Protein AF-A0A6P6TWQ5-F1 (afdb_monomer)

Secondary structure (DSSP, 8-state):
-PPP---HHHHHTTT-EEEEEE-SSSPEEEEEEETTS-TT--SEEEEE-TT-EEEEEGGGG--SSS--GGGEEEEEEETTEEEEEEE-HHHHTTEEEEEEEE-TTS-EEEEEEE-GGGTHHHHHHHS--EEEE-TTS-EEE--TTSTTPEEPSS-HHHHTT-

Organism: Coffea arabica (NCBI:txid13443)

Radius of gyration: 22.07 Å; Cα contacts (8 Å, |Δi|>4): 292; chains: 1; bounding box: 60×44×44 Å

Sequence (162 aa):
MGTPGTSPLCRKMGNKLTILENRTWFNIEIKMWVDVSRPDR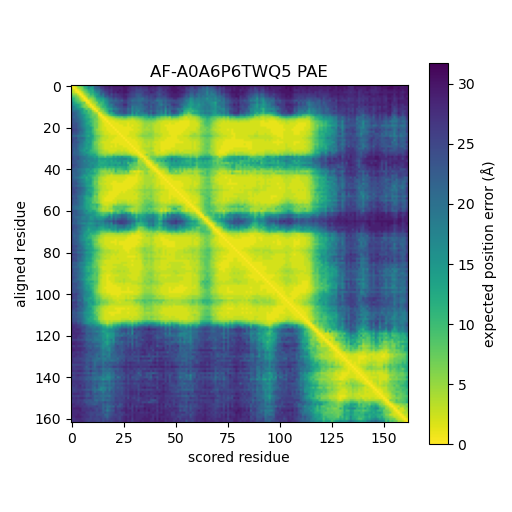FKKIVRIEPGRSIRVKASTFNSDDQGSVEHALLLVCANGSWTGKYILPQDLFAWAAVFCDSNRHGQVILQTQVKDVLFEPVRKTQDAMFFINTPNGMWMPCGPKQSGAVQITMPVKDLLLR

Nearest PDB structures (foldseek):
  7p22-assembly2_B  TM=5.123E-01  e=2.527E-01  Amycolatopsis rifamycinica
  5fid-assembly1_B  TM=3.126E-01  e=4.766E-02  Pyricularia oryzae
  2ahn-assembly1_A  TM=2.516E-01  e=6.557E-01  Prunus avium
  3zs3-assembly1_A  TM=3.167E-01  e=1.510E+00  Malus domestica
  3is0-assembly1_X  TM=3.813E-01  e=9.021E+00  Staphylococcus saprophyticus subsp. saprophyticus ATCC 15305 = NCTC 7292

Structure (mmCIF, N/CA/C/O backbone):
data_AF-A0A6P6TWQ5-F1
#
_entry.id   AF-A0A6P6TWQ5-F1
#
loop_
_atom_site.group_PDB
_atom_site.id
_atom_site.type_symbol
_atom_site.label_atom_id
_atom_site.label_alt_id
_atom_site.label_comp_id
_atom_site.label_asym_id
_atom_site.label_entity_id
_atom_site.label_seq_id
_atom_site.pdbx_PDB_ins_code
_atom_site.Cartn_x
_atom_site.Cartn_y
_atom_site.Cartn_z
_atom_site.occupancy
_atom_site.B_iso_or_equiv
_atom_site.auth_seq_id
_atom_site.auth_comp_id
_atom_site.auth_asym_id
_atom_site.auth_atom_id
_atom_site.pdbx_PDB_model_num
ATOM 1 N N . MET A 1 1 ? 10.499 24.079 -32.130 1.00 33.09 1 MET A N 1
ATOM 2 C CA . MET A 1 1 ? 11.116 23.538 -30.901 1.00 33.09 1 MET A CA 1
ATOM 3 C C . MET A 1 1 ? 10.001 23.047 -29.992 1.00 33.09 1 MET A C 1
ATOM 5 O O . MET A 1 1 ? 9.335 23.861 -29.369 1.00 33.09 1 MET A O 1
ATOM 9 N N . GLY A 1 2 ? 9.705 21.746 -30.031 1.00 31.44 2 GLY A N 1
ATOM 10 C CA . GLY A 1 2 ? 8.677 21.129 -29.191 1.00 31.44 2 GLY A CA 1
ATOM 11 C C . GLY A 1 2 ? 9.250 20.799 -27.817 1.00 31.44 2 GLY A C 1
ATOM 12 O O . GLY A 1 2 ? 10.328 20.219 -27.723 1.00 31.44 2 GLY A O 1
ATOM 13 N N . THR A 1 3 ? 8.551 21.199 -26.761 1.00 36.75 3 THR A N 1
ATOM 14 C CA . THR A 1 3 ? 8.849 20.811 -25.376 1.00 36.75 3 THR A CA 1
ATOM 15 C C . THR A 1 3 ? 8.881 19.282 -25.237 1.00 36.75 3 THR A C 1
ATOM 17 O O . THR A 1 3 ? 8.026 18.632 -25.845 1.00 36.75 3 THR A O 1
ATOM 20 N N . PRO A 1 4 ? 9.791 18.693 -24.435 1.00 40.22 4 PRO A N 1
ATOM 21 C CA . PRO A 1 4 ? 9.869 17.244 -24.267 1.00 40.22 4 PRO A CA 1
ATOM 22 C C . PRO A 1 4 ? 8.543 16.701 -23.732 1.00 40.22 4 PRO A C 1
ATOM 24 O O . PRO A 1 4 ? 8.028 17.169 -22.713 1.00 40.22 4 PRO A O 1
ATOM 27 N N . GLY A 1 5 ? 7.972 15.746 -24.464 1.00 38.28 5 GLY A N 1
ATOM 28 C CA . GLY A 1 5 ? 6.679 15.145 -24.172 1.00 38.28 5 GLY A CA 1
ATOM 29 C C . GLY A 1 5 ? 6.690 14.441 -22.822 1.00 38.28 5 GLY A C 1
ATOM 30 O O . GLY A 1 5 ? 7.271 13.374 -22.664 1.00 38.28 5 GLY A O 1
ATOM 31 N N . THR A 1 6 ? 6.001 15.028 -21.851 1.00 40.84 6 THR A N 1
ATOM 32 C CA . THR A 1 6 ? 5.515 14.293 -20.686 1.00 40.84 6 THR A CA 1
ATOM 33 C C . TH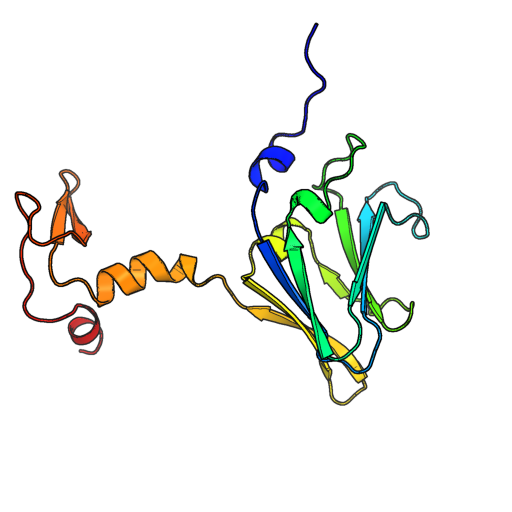R A 1 6 ? 4.388 13.381 -21.163 1.00 40.84 6 THR A C 1
ATOM 35 O O . THR A 1 6 ? 3.391 13.865 -21.702 1.00 40.84 6 THR A O 1
ATOM 38 N N . SER A 1 7 ? 4.548 12.063 -21.004 1.00 40.25 7 SER A N 1
ATOM 39 C CA . SER A 1 7 ? 3.551 11.079 -21.439 1.00 40.25 7 SER A CA 1
ATOM 40 C C . SER A 1 7 ? 2.141 11.441 -20.934 1.00 40.25 7 SER A C 1
ATOM 42 O O . SER A 1 7 ? 1.991 11.809 -19.761 1.00 40.25 7 SER A O 1
ATOM 44 N N . PRO A 1 8 ? 1.081 11.302 -21.759 1.00 38.97 8 PRO A N 1
ATOM 45 C CA . PRO A 1 8 ? -0.293 11.704 -21.423 1.00 38.97 8 PRO A CA 1
ATOM 46 C C . PRO A 1 8 ? -0.839 11.105 -20.115 1.00 38.97 8 PRO A C 1
ATOM 48 O O . PRO A 1 8 ? -1.709 11.694 -19.470 1.00 38.97 8 PRO A O 1
ATOM 51 N N . LEU A 1 9 ? -0.318 9.950 -19.692 1.00 41.47 9 LEU A N 1
ATOM 52 C CA . LEU A 1 9 ? -0.707 9.272 -18.452 1.00 41.47 9 LEU A CA 1
ATOM 53 C C . LEU A 1 9 ? -0.080 9.883 -17.196 1.00 41.47 9 LEU A C 1
ATOM 55 O O . LEU A 1 9 ? -0.727 9.899 -16.150 1.00 41.47 9 LEU A O 1
ATOM 59 N N . CYS A 1 10 ? 1.110 10.479 -17.310 1.00 39.38 10 CYS A N 1
ATOM 60 C CA . CYS A 1 10 ? 1.748 11.215 -16.217 1.00 39.38 10 CYS A CA 1
ATOM 61 C C . CYS A 1 10 ? 0.907 12.457 -15.838 1.00 39.38 10 CYS A C 1
ATOM 63 O O . CYS A 1 10 ? 0.787 12.809 -14.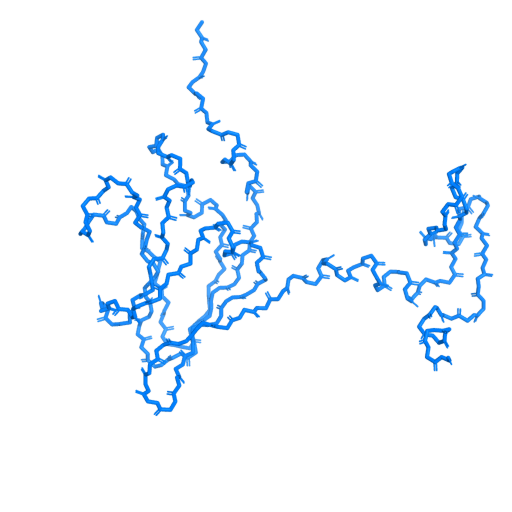664 1.00 39.38 10 CYS A O 1
ATOM 65 N N . ARG A 1 11 ? 0.190 13.046 -16.815 1.00 39.84 11 ARG A N 1
ATOM 66 C CA . ARG A 1 11 ? -0.836 14.084 -16.583 1.00 39.84 11 ARG A CA 1
ATOM 67 C C . ARG A 1 11 ? -2.113 13.562 -15.907 1.00 39.84 11 ARG A C 1
ATOM 69 O O . ARG A 1 11 ? -2.745 14.320 -15.179 1.00 39.84 11 ARG A O 1
ATOM 76 N N . LYS A 1 12 ? -2.509 12.297 -16.106 1.00 46.09 12 LYS A N 1
ATOM 77 C CA . LYS A 1 12 ? -3.791 11.749 -15.600 1.00 46.09 12 LYS A CA 1
ATOM 78 C C . LYS A 1 12 ? -3.793 11.359 -14.115 1.00 46.09 12 LYS A C 1
ATOM 80 O O . LYS A 1 12 ? -4.871 11.132 -13.562 1.00 46.09 12 LYS A O 1
ATOM 85 N N . MET A 1 13 ? -2.637 11.265 -13.452 1.00 52.66 13 MET A N 1
ATOM 86 C CA . MET A 1 13 ? -2.567 10.890 -12.026 1.00 52.66 13 MET A CA 1
ATOM 87 C C . MET A 1 13 ? -2.362 12.073 -11.067 1.00 52.66 13 MET A C 1
ATOM 89 O O . MET A 1 13 ? -2.431 11.882 -9.851 1.00 52.66 13 MET A O 1
ATOM 93 N N . GLY A 1 14 ? -2.138 13.287 -11.583 1.00 50.53 14 GLY A N 1
ATOM 94 C CA . GLY A 1 14 ? -1.830 14.472 -10.780 1.00 50.53 14 GLY A CA 1
ATOM 95 C C . GLY A 1 14 ? -2.887 14.724 -9.702 1.00 50.53 14 GLY A C 1
ATOM 96 O O . GLY A 1 14 ? -4.039 14.991 -10.017 1.00 50.53 14 GLY A O 1
ATOM 97 N N . ASN A 1 15 ? -2.481 14.630 -8.433 1.00 63.50 15 ASN A N 1
ATOM 98 C CA . ASN A 1 15 ? -3.273 14.808 -7.202 1.00 63.50 15 ASN A CA 1
ATOM 99 C C . ASN A 1 15 ? -4.022 13.585 -6.653 1.00 63.50 15 ASN A C 1
ATOM 101 O O . ASN A 1 15 ? -4.632 13.699 -5.588 1.00 63.50 15 ASN A O 1
ATOM 105 N N . LYS A 1 16 ? -3.945 12.399 -7.274 1.00 75.75 16 LYS A N 1
ATOM 106 C CA . LYS A 1 16 ? -4.492 11.195 -6.628 1.00 75.75 16 LYS A CA 1
ATOM 107 C C . LYS A 1 16 ? -3.662 10.845 -5.390 1.00 75.75 16 LYS A C 1
ATOM 109 O O . LYS A 1 16 ? -2.436 10.753 -5.452 1.00 75.75 16 LYS A O 1
ATOM 114 N N . LEU A 1 17 ? -4.357 10.659 -4.272 1.00 86.19 17 LEU A N 1
ATOM 115 C CA . LEU A 1 17 ? -3.799 10.244 -2.990 1.00 86.19 17 LEU A CA 1
ATOM 116 C C . LEU A 1 17 ? -4.279 8.829 -2.658 1.00 86.19 17 LEU A C 1
ATOM 118 O O . LEU A 1 17 ? -5.410 8.471 -3.003 1.00 86.19 17 LEU A O 1
ATOM 122 N N . THR A 1 18 ? -3.435 8.074 -1.969 1.00 90.94 18 THR A N 1
ATOM 123 C CA . THR A 1 18 ? -3.790 6.830 -1.285 1.00 90.94 18 THR A CA 1
ATOM 124 C C . THR A 1 18 ? -3.112 6.795 0.084 1.00 90.94 18 THR A C 1
ATOM 126 O O . THR A 1 18 ? -2.058 7.415 0.280 1.00 90.94 18 THR A O 1
ATOM 129 N N . ILE A 1 19 ? -3.710 6.101 1.043 1.00 94.62 19 ILE A N 1
ATOM 130 C CA . ILE A 1 19 ? -3.082 5.804 2.331 1.00 94.62 19 ILE A CA 1
ATOM 131 C C . ILE A 1 19 ? -2.388 4.451 2.212 1.00 94.62 19 ILE A C 1
ATOM 133 O O . ILE A 1 19 ? -2.991 3.477 1.779 1.00 94.62 19 ILE A O 1
ATOM 137 N N . LEU A 1 20 ? -1.126 4.379 2.611 1.00 96.50 20 LEU A N 1
ATOM 138 C CA . LEU A 1 20 ? -0.460 3.109 2.859 1.00 96.50 20 LEU A CA 1
ATOM 139 C C . LEU A 1 20 ? -0.303 2.943 4.359 1.00 96.50 20 LEU A C 1
ATOM 141 O O . LEU A 1 20 ? 0.265 3.814 5.015 1.00 96.50 20 LEU A O 1
ATOM 145 N N . GLU A 1 21 ? -0.780 1.837 4.901 1.00 97.88 21 GLU A N 1
ATOM 146 C CA . GLU A 1 21 ? -0.674 1.540 6.324 1.00 97.88 21 GLU A CA 1
ATOM 147 C C . GLU A 1 21 ? -0.018 0.181 6.517 1.00 97.88 21 GLU A C 1
ATOM 149 O O . GLU A 1 21 ? -0.371 -0.807 5.872 1.00 97.88 21 GLU A O 1
ATOM 154 N N . ASN A 1 22 ? 0.963 0.149 7.408 1.00 98.00 22 ASN A N 1
ATOM 155 C CA . ASN A 1 22 ? 1.643 -1.062 7.803 1.00 98.00 22 ASN A CA 1
ATOM 156 C C . ASN A 1 22 ? 1.044 -1.573 9.113 1.00 98.00 22 ASN A C 1
ATOM 158 O O . ASN A 1 22 ? 1.313 -1.032 10.182 1.00 98.00 22 ASN A O 1
ATOM 162 N N . ARG A 1 23 ? 0.250 -2.637 9.014 1.00 97.56 23 ARG A N 1
ATOM 163 C CA . ARG A 1 23 ? -0.326 -3.371 10.148 1.00 97.56 23 ARG A CA 1
ATOM 164 C C . ARG A 1 23 ? 0.502 -4.593 10.535 1.00 97.56 23 ARG A C 1
ATOM 166 O O . ARG A 1 23 ? 0.138 -5.319 11.452 1.00 97.56 23 ARG A O 1
ATOM 173 N N . THR A 1 24 ? 1.612 -4.825 9.840 1.00 96.62 24 THR A N 1
ATO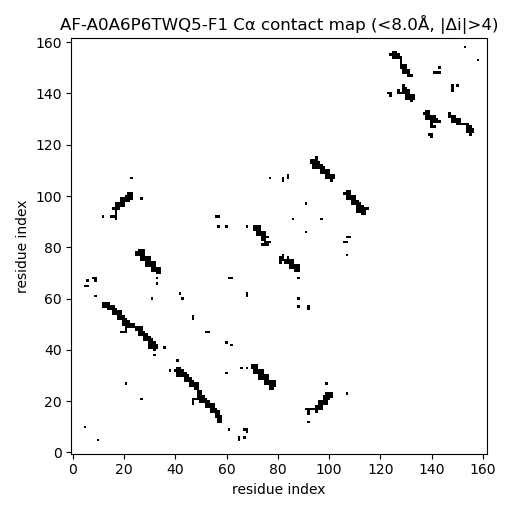M 174 C CA . THR A 1 24 ? 2.551 -5.895 10.169 1.00 96.62 24 THR A CA 1
ATOM 175 C C . THR A 1 24 ? 3.529 -5.454 11.255 1.00 96.62 24 THR A C 1
ATOM 177 O O . THR A 1 24 ? 3.713 -4.267 11.524 1.00 96.62 24 THR A O 1
ATOM 180 N N . TRP A 1 25 ? 4.231 -6.434 11.820 1.00 95.31 25 TRP A N 1
ATOM 181 C CA . TRP A 1 25 ? 5.374 -6.220 12.712 1.00 95.31 25 TRP A CA 1
ATOM 182 C C . TRP A 1 25 ? 6.699 -6.008 11.962 1.00 95.31 25 TRP A C 1
ATOM 184 O O . TRP A 1 25 ? 7.742 -5.820 12.584 1.00 95.31 25 TRP A O 1
ATOM 194 N N . PHE A 1 26 ? 6.685 -6.057 10.629 1.00 96.31 26 PHE A N 1
ATOM 195 C CA . PHE A 1 26 ? 7.870 -5.907 9.789 1.00 96.31 26 PHE A CA 1
ATOM 196 C C . PHE A 1 26 ? 8.031 -4.461 9.327 1.00 96.31 26 PHE A C 1
ATOM 198 O O . PHE A 1 26 ? 7.051 -3.744 9.147 1.00 96.31 26 PHE A O 1
ATOM 205 N N . ASN A 1 27 ? 9.260 -4.039 9.040 1.00 97.38 27 ASN A N 1
ATOM 206 C CA . ASN A 1 27 ? 9.471 -2.828 8.254 1.00 97.38 27 ASN A CA 1
ATOM 207 C C . ASN A 1 27 ? 9.046 -3.099 6.813 1.00 97.38 27 ASN A C 1
ATOM 209 O O . ASN A 1 27 ? 9.633 -3.959 6.152 1.00 97.38 27 ASN A O 1
ATOM 213 N N . ILE A 1 28 ? 8.044 -2.369 6.327 1.00 97.94 28 ILE A N 1
ATOM 214 C CA . ILE A 1 28 ? 7.571 -2.511 4.952 1.00 97.94 28 ILE A CA 1
ATOM 215 C C . ILE A 1 28 ? 8.270 -1.490 4.060 1.00 97.94 28 ILE A C 1
ATOM 217 O O . ILE A 1 28 ? 8.326 -0.297 4.365 1.00 97.94 28 ILE A O 1
ATOM 221 N N . GLU A 1 29 ? 8.781 -1.963 2.928 1.00 96.75 29 GLU A N 1
ATOM 222 C CA . GLU A 1 29 ? 9.345 -1.133 1.871 1.00 96.75 29 GLU A CA 1
ATOM 223 C C . GLU A 1 29 ? 8.569 -1.363 0.570 1.00 96.75 29 GLU A C 1
ATOM 225 O O . GLU A 1 29 ? 8.479 -2.487 0.080 1.00 96.75 29 GLU A O 1
ATOM 230 N N . ILE A 1 30 ? 8.046 -0.290 -0.016 1.00 94.69 30 ILE A N 1
ATOM 231 C CA . ILE A 1 30 ? 7.467 -0.286 -1.359 1.00 94.69 30 ILE A CA 1
ATOM 232 C C . ILE A 1 30 ? 8.537 0.224 -2.320 1.00 94.69 30 ILE A C 1
ATOM 234 O O . ILE A 1 30 ? 8.890 1.409 -2.299 1.00 94.69 30 ILE A O 1
ATOM 238 N N . LYS A 1 31 ? 9.089 -0.675 -3.134 1.00 91.81 31 LYS A N 1
ATOM 239 C CA . LYS A 1 31 ? 10.206 -0.399 -4.044 1.00 91.81 31 LYS A CA 1
ATOM 240 C C . LYS A 1 31 ? 9.703 -0.309 -5.475 1.00 91.81 31 LYS A C 1
ATOM 242 O O . LYS A 1 31 ? 9.158 -1.269 -6.007 1.00 91.81 31 LYS A O 1
ATOM 247 N N . MET A 1 32 ? 9.896 0.844 -6.103 1.00 89.00 32 MET A N 1
ATOM 248 C CA . MET A 1 32 ? 9.538 1.056 -7.499 1.00 89.00 32 MET A CA 1
ATOM 249 C C . MET A 1 32 ? 10.631 0.512 -8.411 1.00 89.00 32 MET A C 1
ATOM 251 O O . MET A 1 32 ? 11.744 1.049 -8.461 1.00 89.00 32 MET A O 1
ATOM 255 N N . TRP A 1 33 ? 10.280 -0.536 -9.140 1.00 84.31 33 TRP A N 1
ATOM 256 C CA . TRP A 1 33 ? 11.059 -1.117 -10.218 1.00 84.31 33 TRP A CA 1
ATOM 257 C C . TRP A 1 33 ? 10.421 -0.736 -11.557 1.00 84.31 33 TRP A C 1
ATOM 259 O O . TRP A 1 33 ? 9.200 -0.675 -11.656 1.00 84.31 33 TRP A O 1
ATOM 269 N N . VAL A 1 34 ? 11.228 -0.443 -12.573 1.00 79.75 34 VAL A N 1
ATOM 270 C CA . VAL A 1 34 ? 10.748 -0.102 -13.923 1.00 79.75 34 VAL A CA 1
ATOM 271 C C . VAL A 1 34 ? 11.324 -1.129 -14.888 1.00 79.75 34 VAL A C 1
ATOM 273 O O . VAL A 1 34 ? 12.524 -1.400 -14.818 1.00 79.75 34 VAL A O 1
ATOM 276 N N . ASP A 1 35 ? 10.498 -1.712 -15.753 1.00 62.78 35 ASP A N 1
ATOM 277 C CA . ASP A 1 35 ? 10.952 -2.653 -16.782 1.00 62.78 35 ASP A CA 1
ATOM 278 C C . ASP A 1 35 ? 12.100 -2.031 -17.590 1.00 62.78 35 ASP A C 1
ATOM 280 O O . ASP A 1 35 ? 12.096 -0.825 -17.823 1.00 62.78 35 ASP A O 1
ATOM 284 N N . VAL A 1 36 ? 13.106 -2.833 -17.945 1.00 62.31 36 VAL A N 1
ATOM 285 C CA . VAL A 1 36 ? 14.476 -2.468 -18.395 1.00 62.31 36 VAL A CA 1
ATOM 286 C C . VAL A 1 36 ? 15.481 -1.998 -17.329 1.00 62.31 36 VAL A C 1
ATOM 288 O O . VAL A 1 36 ? 16.668 -1.850 -17.638 1.00 62.31 36 VAL A O 1
ATOM 291 N N . SER A 1 37 ? 15.087 -1.809 -16.066 1.00 61.41 37 SER A N 1
ATOM 292 C CA . SER A 1 37 ? 16.045 -1.549 -14.977 1.00 61.41 37 SER A CA 1
ATOM 293 C C . SER A 1 37 ? 16.539 -2.845 -14.328 1.00 61.41 37 SER A C 1
ATOM 295 O O . SER A 1 37 ? 15.796 -3.814 -14.175 1.00 61.41 37 SER A O 1
ATOM 297 N N . ARG A 1 38 ? 17.816 -2.883 -13.918 1.00 62.50 38 ARG A N 1
ATOM 298 C CA . ARG A 1 38 ? 18.337 -4.023 -13.149 1.00 62.50 38 ARG A CA 1
ATOM 299 C C . ARG A 1 38 ? 17.520 -4.206 -11.855 1.00 62.50 38 ARG A C 1
ATOM 301 O O . ARG A 1 38 ? 17.127 -3.204 -11.256 1.00 62.50 38 ARG A O 1
ATOM 308 N N . PRO A 1 39 ? 17.283 -5.447 -11.397 1.00 62.12 39 PRO A N 1
ATOM 309 C CA . PRO A 1 39 ? 16.448 -5.738 -10.224 1.00 62.12 39 PRO A CA 1
ATOM 310 C C . PRO A 1 39 ? 16.996 -5.186 -8.893 1.00 62.12 39 PRO A C 1
ATOM 312 O O . PRO A 1 39 ? 16.295 -5.218 -7.888 1.00 62.12 39 PRO A O 1
ATOM 315 N N . ASP A 1 40 ? 18.220 -4.649 -8.875 1.00 69.25 40 ASP A N 1
ATOM 316 C CA . ASP A 1 40 ? 18.852 -3.942 -7.754 1.00 69.25 40 ASP A CA 1
ATOM 317 C C . ASP A 1 40 ? 18.755 -2.403 -7.856 1.00 69.25 40 ASP A C 1
ATOM 319 O O . ASP A 1 40 ? 19.079 -1.690 -6.906 1.00 69.25 40 ASP A O 1
ATOM 323 N N . ARG A 1 41 ? 18.295 -1.862 -8.993 1.00 76.06 41 ARG A N 1
ATOM 324 C CA . ARG A 1 41 ? 18.190 -0.418 -9.252 1.00 76.06 41 ARG A CA 1
ATOM 325 C C . ARG A 1 41 ? 16.755 0.073 -9.117 1.00 76.06 41 ARG A C 1
ATOM 327 O O . ARG A 1 41 ? 16.075 0.358 -10.101 1.00 76.06 41 ARG A O 1
ATOM 334 N N . PHE A 1 42 ? 16.318 0.241 -7.875 1.00 79.06 42 PHE A N 1
ATOM 335 C CA . PHE A 1 42 ? 15.020 0.844 -7.578 1.00 79.06 42 PHE A CA 1
ATOM 336 C C . PHE A 1 42 ? 15.052 2.357 -7.789 1.00 79.06 42 PHE A C 1
ATOM 338 O O . PHE A 1 42 ? 15.915 3.055 -7.258 1.00 79.06 42 PHE A O 1
ATOM 345 N N . LYS A 1 43 ? 14.078 2.877 -8.537 1.00 79.38 43 LYS A N 1
ATOM 346 C CA . LYS A 1 43 ? 13.955 4.318 -8.810 1.00 79.38 43 LYS A CA 1
ATOM 347 C C . LYS A 1 43 ? 13.412 5.093 -7.607 1.00 79.38 43 LYS A C 1
ATOM 349 O O . LYS A 1 43 ? 13.729 6.264 -7.430 1.00 79.38 43 LYS A O 1
ATOM 354 N N . LYS A 1 44 ? 12.593 4.443 -6.775 1.00 86.25 44 LYS A N 1
ATOM 355 C CA . LYS A 1 44 ? 12.012 5.020 -5.557 1.00 86.25 44 LYS A CA 1
ATOM 356 C C . LYS A 1 44 ? 11.826 3.938 -4.507 1.00 86.25 44 LYS A C 1
ATOM 358 O O . LYS A 1 44 ? 11.461 2.815 -4.845 1.00 86.25 44 LYS A O 1
ATOM 363 N N . ILE A 1 45 ? 12.018 4.288 -3.242 1.00 90.69 45 ILE A N 1
ATOM 364 C CA . ILE A 1 45 ? 11.719 3.412 -2.110 1.00 90.69 45 ILE A CA 1
ATOM 365 C C . ILE A 1 45 ? 10.908 4.215 -1.104 1.00 90.69 45 ILE A C 1
ATOM 367 O O . ILE A 1 45 ? 11.327 5.289 -0.675 1.00 90.69 45 ILE A O 1
ATOM 371 N N . VAL A 1 46 ? 9.744 3.693 -0.739 1.00 93.25 46 VAL A N 1
ATOM 372 C CA . VAL A 1 46 ? 8.889 4.245 0.310 1.00 93.25 46 VAL A CA 1
ATOM 373 C C . VAL A 1 46 ? 8.906 3.276 1.482 1.00 93.25 46 VAL A C 1
ATOM 375 O O . VAL A 1 46 ? 8.663 2.089 1.295 1.00 93.25 46 VAL A O 1
ATOM 378 N N . ARG A 1 47 ? 9.207 3.772 2.682 1.00 96.31 47 ARG A N 1
ATOM 379 C CA . ARG A 1 47 ? 9.315 2.955 3.895 1.00 96.31 47 ARG A CA 1
ATOM 380 C C . ARG A 1 47 ? 8.191 3.271 4.864 1.00 96.31 47 ARG A C 1
ATOM 382 O O . ARG A 1 47 ? 7.818 4.433 5.015 1.00 96.31 47 ARG A O 1
ATOM 389 N N . ILE A 1 48 ? 7.678 2.232 5.509 1.00 97.56 48 ILE A N 1
ATOM 390 C CA . ILE A 1 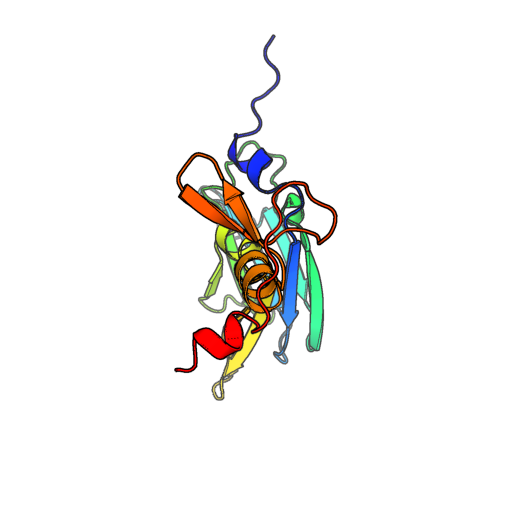48 ? 6.596 2.317 6.483 1.00 97.56 48 ILE A CA 1
ATOM 391 C C . ILE A 1 48 ? 6.964 1.424 7.667 1.00 97.56 48 ILE A C 1
ATOM 393 O O . ILE A 1 48 ? 7.006 0.199 7.545 1.00 97.56 48 ILE A O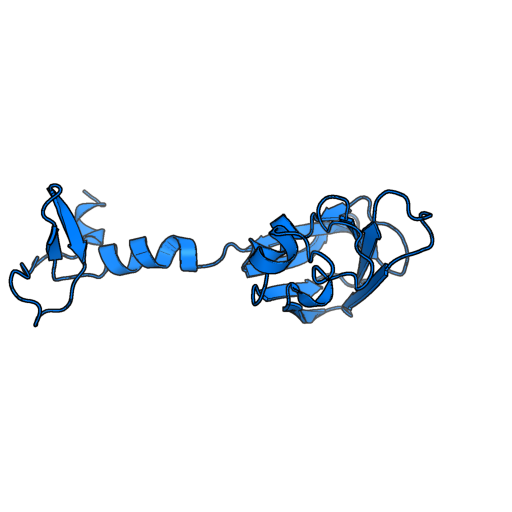 1
ATOM 397 N N . GLU A 1 49 ? 7.252 2.040 8.810 1.00 97.44 49 GLU A N 1
ATOM 398 C CA . GLU A 1 49 ? 7.524 1.319 10.059 1.00 97.44 49 GLU A CA 1
ATOM 399 C C . GLU A 1 49 ? 6.275 0.560 10.547 1.00 97.44 49 GLU A C 1
ATOM 401 O O . GLU A 1 49 ? 5.153 0.933 10.180 1.00 97.44 49 GLU A O 1
ATOM 406 N N . PRO A 1 50 ? 6.441 -0.489 11.371 1.00 97.94 50 PRO A N 1
ATOM 407 C CA . PRO A 1 50 ? 5.328 -1.193 12.003 1.00 97.94 50 PRO A CA 1
ATOM 408 C C . PRO A 1 50 ? 4.326 -0.244 12.672 1.00 97.94 50 PRO A C 1
ATOM 410 O O . PRO A 1 50 ? 4.710 0.683 13.388 1.00 97.94 50 PRO A O 1
ATOM 413 N N . GLY A 1 51 ? 3.034 -0.462 12.429 1.00 96.12 51 GLY A N 1
ATOM 414 C CA . GLY A 1 51 ? 1.943 0.333 13.001 1.00 96.12 51 GLY A CA 1
ATOM 415 C C . GLY A 1 51 ? 1.821 1.760 12.455 1.00 96.12 51 GLY A C 1
ATOM 416 O O . GLY A 1 51 ? 1.012 2.540 12.960 1.00 96.12 51 GLY A O 1
ATOM 417 N N . ARG A 1 52 ? 2.617 2.148 11.449 1.00 97.94 52 ARG A N 1
ATOM 418 C CA . ARG A 1 52 ? 2.552 3.486 10.847 1.00 97.94 52 ARG A CA 1
ATOM 419 C C . ARG A 1 52 ? 1.707 3.504 9.583 1.00 97.94 52 ARG A C 1
ATOM 421 O O . ARG A 1 52 ? 1.626 2.538 8.828 1.00 97.94 52 ARG A O 1
ATOM 428 N N . SER A 1 53 ? 1.150 4.678 9.311 1.00 96.81 53 SER A N 1
ATOM 429 C CA . SER A 1 53 ? 0.483 5.001 8.056 1.00 96.81 53 SER A CA 1
ATOM 430 C C . SER A 1 53 ? 1.124 6.217 7.407 1.00 96.81 53 SER A C 1
ATOM 432 O O . SER A 1 53 ? 1.443 7.189 8.093 1.00 96.81 53 SER A O 1
ATOM 434 N N . ILE A 1 54 ? 1.231 6.204 6.085 1.00 95.38 54 ILE A N 1
ATOM 435 C CA . ILE A 1 54 ? 1.698 7.332 5.286 1.00 95.38 54 ILE A CA 1
ATOM 436 C C . ILE A 1 54 ? 0.689 7.659 4.188 1.00 95.38 54 ILE A C 1
ATOM 438 O O . ILE A 1 54 ? -0.011 6.796 3.660 1.00 95.38 54 ILE A O 1
ATOM 442 N N . ARG A 1 55 ? 0.629 8.934 3.814 1.00 93.00 55 ARG A N 1
ATOM 443 C CA . ARG A 1 55 ? -0.166 9.403 2.678 1.00 93.00 55 ARG A CA 1
ATOM 444 C C . ARG A 1 55 ? 0.741 9.520 1.463 1.00 93.00 55 ARG A C 1
ATOM 446 O O . ARG A 1 55 ? 1.685 10.307 1.479 1.00 93.00 55 ARG A O 1
ATOM 453 N N . VAL A 1 56 ? 0.444 8.764 0.414 1.00 89.75 56 VAL A N 1
ATOM 454 C CA . VAL A 1 56 ? 1.251 8.724 -0.808 1.00 89.75 56 VAL A CA 1
ATOM 455 C C . VAL A 1 56 ? 0.494 9.400 -1.940 1.00 89.75 56 VAL A C 1
ATOM 457 O O . VAL A 1 56 ? -0.672 9.100 -2.199 1.00 89.75 56 VAL A O 1
ATOM 460 N N . LYS A 1 57 ? 1.160 10.344 -2.607 1.00 85.62 57 LYS A N 1
ATOM 461 C CA . LYS A 1 57 ? 0.638 11.021 -3.797 1.00 85.62 57 LYS A CA 1
ATOM 462 C C . LYS A 1 57 ? 1.120 10.284 -5.040 1.00 85.62 57 LYS A C 1
ATOM 464 O O . LYS A 1 57 ? 2.214 9.731 -5.033 1.00 85.62 57 LYS A O 1
ATOM 469 N N . ALA A 1 58 ? 0.368 10.357 -6.132 1.00 77.44 58 ALA A N 1
ATOM 470 C CA . ALA A 1 58 ? 0.816 9.820 -7.418 1.00 77.44 58 ALA A CA 1
ATOM 471 C C . ALA A 1 58 ? 2.189 10.348 -7.846 1.00 77.44 58 ALA A C 1
ATOM 473 O O . ALA A 1 58 ? 3.051 9.580 -8.265 1.00 77.44 58 ALA A O 1
ATOM 474 N N . SER A 1 59 ? 2.435 11.640 -7.614 1.00 73.06 59 SER A N 1
ATOM 475 C CA . SER A 1 59 ? 3.726 12.271 -7.889 1.00 73.06 59 SER A CA 1
ATOM 476 C C . SER A 1 59 ? 4.891 11.680 -7.095 1.00 73.06 59 SER A C 1
ATOM 478 O O . SER A 1 59 ? 6.042 11.863 -7.485 1.00 73.06 59 SER A O 1
ATOM 480 N N . THR A 1 60 ? 4.634 10.942 -6.008 1.00 73.81 60 THR A N 1
ATOM 481 C CA . THR A 1 60 ? 5.676 10.214 -5.282 1.00 73.81 60 THR A CA 1
ATOM 482 C C . THR A 1 60 ? 6.373 9.200 -6.189 1.00 73.81 60 THR A C 1
ATOM 484 O O . THR A 1 60 ? 7.564 8.989 -5.998 1.00 73.81 60 THR A O 1
ATOM 487 N N . PHE A 1 61 ? 5.707 8.633 -7.196 1.00 73.44 61 PHE A N 1
ATOM 488 C CA . PHE A 1 61 ? 6.285 7.622 -8.093 1.00 73.44 61 PHE A CA 1
ATOM 489 C C . PHE A 1 61 ? 6.517 8.111 -9.527 1.00 73.44 61 PHE A C 1
ATOM 491 O O . PHE A 1 61 ? 6.823 7.308 -10.401 1.00 73.44 61 PHE A O 1
ATOM 498 N N . ASN A 1 62 ? 6.420 9.417 -9.786 1.00 68.56 62 ASN A N 1
ATOM 499 C CA . ASN A 1 62 ? 6.842 9.951 -11.077 1.00 68.56 62 ASN A CA 1
ATOM 500 C C . ASN A 1 62 ? 8.361 9.763 -11.219 1.00 68.56 62 ASN A C 1
ATOM 502 O O . ASN A 1 62 ? 9.111 10.131 -10.310 1.00 68.56 62 ASN A O 1
ATOM 506 N N . SER A 1 63 ? 8.815 9.181 -12.330 1.00 56.44 63 SER A N 1
ATOM 507 C CA . SER A 1 63 ? 10.224 9.234 -12.716 1.00 56.44 63 SER A CA 1
ATOM 508 C C . SER A 1 63 ? 10.490 10.526 -13.484 1.00 56.44 63 SER A C 1
ATOM 510 O O . SER A 1 63 ? 9.729 10.880 -14.381 1.00 56.44 63 SER A O 1
ATOM 512 N N . ASP A 1 64 ? 11.577 11.220 -13.141 1.00 54.28 64 ASP A N 1
ATOM 513 C CA . ASP A 1 64 ? 12.072 12.368 -13.917 1.00 54.28 64 ASP A CA 1
ATOM 514 C C . ASP A 1 64 ? 12.632 11.926 -15.283 1.00 54.28 64 ASP A C 1
ATOM 516 O O . ASP A 1 64 ? 12.643 12.689 -16.248 1.00 54.28 64 ASP A O 1
ATOM 520 N N . ASP A 1 65 ? 13.038 10.657 -15.382 1.00 50.91 65 ASP A N 1
ATOM 521 C CA . ASP A 1 65 ? 13.378 10.006 -16.640 1.00 50.91 65 ASP A CA 1
ATOM 522 C C . ASP A 1 65 ? 12.094 9.657 -17.402 1.00 50.91 65 ASP A C 1
ATOM 524 O O . ASP A 1 65 ? 11.164 9.093 -16.826 1.00 50.91 65 ASP A O 1
ATOM 528 N N . GLN A 1 66 ? 12.081 9.921 -18.711 1.00 48.28 66 GLN A N 1
ATOM 529 C CA . GLN A 1 66 ? 11.007 9.678 -19.695 1.00 48.28 66 GLN A CA 1
ATOM 530 C C . GLN A 1 66 ? 10.477 8.224 -19.780 1.00 48.28 66 GLN A C 1
ATOM 532 O O . GLN A 1 66 ? 9.701 7.902 -20.680 1.00 48.28 66 GLN A O 1
ATOM 537 N N . GLY A 1 67 ? 10.878 7.337 -18.867 1.00 50.16 67 GLY A N 1
ATOM 538 C CA . GLY A 1 67 ? 10.320 6.003 -18.710 1.00 50.16 67 GLY A CA 1
ATOM 539 C C . GLY A 1 67 ? 8.846 6.096 -18.339 1.00 50.16 67 GLY A C 1
ATOM 540 O O . GLY A 1 67 ? 8.472 6.645 -17.305 1.00 50.16 67 GLY A O 1
ATOM 541 N N . SER A 1 68 ? 7.997 5.582 -19.217 1.00 53.44 68 SER A N 1
ATOM 542 C CA . SER A 1 68 ? 6.566 5.525 -18.975 1.00 53.44 68 SER A CA 1
ATOM 543 C C . SER A 1 68 ? 6.272 4.766 -17.674 1.00 53.44 68 SER A C 1
ATOM 545 O O . SER A 1 68 ? 6.731 3.639 -17.485 1.00 53.44 68 SER A O 1
ATOM 547 N N . VAL A 1 69 ? 5.451 5.356 -16.795 1.00 60.03 69 VAL A N 1
ATOM 548 C CA . VAL A 1 69 ? 4.893 4.695 -15.595 1.00 60.03 69 VAL A CA 1
ATOM 549 C C . VAL A 1 69 ? 4.125 3.410 -15.968 1.00 60.03 69 VAL A C 1
ATOM 551 O O . VAL A 1 69 ? 3.872 2.574 -15.105 1.00 60.03 69 VAL A O 1
ATOM 554 N N . GLU A 1 70 ? 3.795 3.219 -17.252 1.00 60.41 70 GLU A N 1
ATOM 555 C CA . GLU A 1 70 ? 3.161 2.011 -17.801 1.00 60.41 70 GLU A CA 1
ATOM 556 C C . GLU A 1 70 ? 3.979 0.730 -17.585 1.00 60.41 70 GLU A C 1
ATOM 558 O O . GLU A 1 70 ? 3.396 -0.347 -17.540 1.00 60.41 70 GLU A O 1
ATOM 563 N N . HIS A 1 71 ? 5.297 0.834 -17.395 1.00 71.44 71 HIS A N 1
ATOM 564 C CA . HIS A 1 71 ? 6.181 -0.318 -17.190 1.00 71.44 71 HIS A CA 1
ATOM 565 C C . HIS A 1 71 ? 6.726 -0.424 -15.755 1.00 71.44 71 HIS A C 1
ATOM 567 O O . HIS A 1 71 ? 7.718 -1.110 -15.506 1.00 71.44 71 HIS A O 1
ATOM 573 N N . ALA A 1 72 ? 6.115 0.271 -14.792 1.00 80.56 72 ALA A N 1
ATOM 574 C CA . ALA A 1 72 ? 6.565 0.264 -13.404 1.00 80.56 72 ALA A CA 1
ATOM 575 C C . ALA A 1 72 ? 5.794 -0.745 -12.533 1.00 80.56 72 ALA A C 1
ATOM 577 O O . ALA A 1 72 ? 4.566 -0.822 -12.572 1.00 80.56 72 ALA A O 1
ATOM 578 N N . LEU A 1 73 ? 6.525 -1.462 -11.676 1.00 87.31 73 LEU A N 1
ATOM 579 C CA . LEU A 1 73 ? 6.005 -2.325 -10.617 1.00 87.31 73 LEU A CA 1
ATOM 580 C C . LEU A 1 73 ? 6.414 -1.774 -9.251 1.00 87.31 73 LEU A C 1
ATOM 582 O O . LEU A 1 73 ? 7.576 -1.434 -9.019 1.00 87.31 73 LEU A O 1
ATOM 586 N N . LEU A 1 74 ? 5.471 -1.728 -8.314 1.00 91.12 74 LEU A N 1
ATOM 587 C CA . LEU A 1 74 ? 5.749 -1.419 -6.915 1.00 91.12 74 LEU A CA 1
ATOM 588 C C . LEU A 1 74 ? 5.877 -2.731 -6.145 1.00 91.12 74 LEU A C 1
ATOM 590 O O . LEU A 1 74 ? 4.879 -3.352 -5.787 1.00 91.12 74 LEU A O 1
ATOM 594 N N . LEU A 1 75 ? 7.110 -3.171 -5.922 1.00 93.50 75 LEU A N 1
ATOM 595 C CA . LEU A 1 75 ? 7.420 -4.388 -5.180 1.00 93.50 75 LEU A CA 1
ATOM 596 C C . LEU A 1 75 ? 7.230 -4.153 -3.683 1.00 93.50 75 LEU A C 1
ATOM 598 O O . LEU A 1 75 ? 7.688 -3.140 -3.152 1.00 93.50 75 LEU A O 1
ATOM 602 N N . VAL A 1 76 ? 6.604 -5.106 -2.995 1.00 95.88 76 VAL A N 1
ATOM 603 C CA . VAL A 1 76 ? 6.439 -5.057 -1.538 1.00 95.88 76 VAL A CA 1
ATOM 604 C C . VAL A 1 76 ? 7.508 -5.924 -0.886 1.00 95.88 76 VAL A C 1
ATOM 606 O O . VAL A 1 76 ? 7.564 -7.141 -1.100 1.00 95.88 76 VAL A O 1
ATOM 609 N N . CYS A 1 77 ? 8.355 -5.302 -0.077 1.00 95.94 77 CYS A N 1
ATOM 610 C CA . CYS A 1 77 ? 9.395 -5.963 0.697 1.00 95.94 77 CYS A CA 1
ATOM 611 C C . CYS A 1 77 ? 9.111 -5.837 2.198 1.00 95.94 77 CYS A C 1
ATOM 613 O O . CYS A 1 77 ? 8.635 -4.800 2.655 1.00 95.94 77 CYS A O 1
ATOM 615 N N . ALA A 1 78 ? 9.447 -6.874 2.961 1.00 96.69 78 ALA A N 1
ATOM 616 C CA . ALA A 1 78 ? 9.388 -6.906 4.417 1.00 96.69 78 ALA A CA 1
ATOM 617 C C . ALA A 1 78 ? 10.797 -7.138 4.969 1.00 96.69 78 ALA A C 1
ATOM 619 O O . ALA A 1 78 ? 11.469 -8.092 4.571 1.00 96.69 78 ALA A O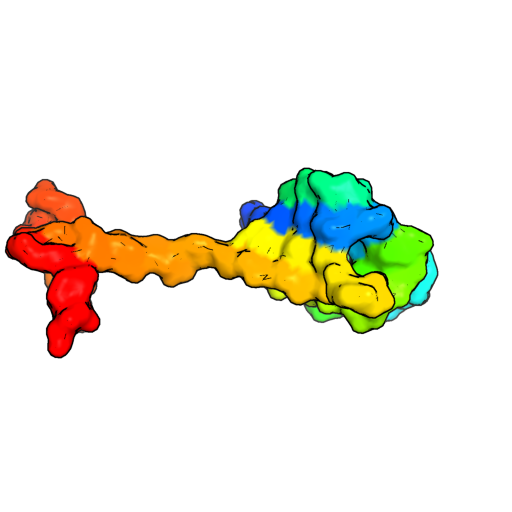 1
ATOM 620 N N . ASN A 1 79 ? 11.267 -6.248 5.846 1.00 95.31 79 ASN A N 1
ATOM 621 C CA . ASN A 1 79 ? 12.629 -6.261 6.395 1.00 95.31 79 ASN A CA 1
ATOM 622 C C . ASN A 1 79 ? 13.707 -6.434 5.303 1.00 95.31 79 ASN A C 1
ATOM 624 O O . ASN A 1 79 ? 14.634 -7.227 5.441 1.00 95.31 79 ASN A O 1
ATOM 628 N N . GLY A 1 80 ? 13.551 -5.737 4.173 1.00 91.12 80 GLY A N 1
ATOM 629 C CA . GLY A 1 80 ? 14.470 -5.819 3.034 1.00 91.12 80 GLY A CA 1
ATOM 630 C C . GLY A 1 80 ? 14.207 -6.963 2.050 1.00 91.12 80 GLY A C 1
ATOM 631 O O . GLY A 1 80 ? 14.621 -6.852 0.896 1.00 91.12 80 GLY A O 1
ATOM 632 N N . SER A 1 81 ? 13.474 -8.007 2.448 1.00 92.69 81 SER A N 1
ATOM 633 C CA . SER A 1 81 ? 13.219 -9.200 1.627 1.00 92.69 81 SER A CA 1
ATOM 634 C C . SER A 1 81 ? 11.943 -9.070 0.800 1.00 92.69 81 SER A C 1
ATOM 636 O O . SER A 1 81 ? 10.926 -8.584 1.289 1.00 92.69 81 SER A O 1
ATOM 638 N N . TRP A 1 82 ? 11.968 -9.505 -0.461 1.00 92.25 82 TRP A N 1
ATOM 639 C CA . TRP A 1 82 ? 10.779 -9.496 -1.318 1.00 92.25 82 TRP A CA 1
ATOM 640 C C . TRP A 1 82 ? 9.719 -10.484 -0.819 1.00 92.25 82 TRP A C 1
ATOM 642 O O . TRP A 1 82 ? 10.016 -11.636 -0.524 1.00 92.25 82 TRP A O 1
ATOM 652 N N . THR A 1 83 ? 8.468 -10.026 -0.744 1.00 93.19 83 THR A N 1
ATOM 653 C CA . THR A 1 83 ? 7.342 -10.808 -0.203 1.00 93.19 83 THR A CA 1
ATOM 654 C C . THR A 1 83 ? 6.605 -11.650 -1.249 1.00 93.19 83 THR A C 1
ATOM 656 O O . THR A 1 83 ? 5.652 -12.348 -0.913 1.00 93.19 83 THR A O 1
ATOM 659 N N . GLY A 1 84 ? 6.971 -11.549 -2.531 1.00 91.81 84 GLY A N 1
ATOM 660 C CA . GLY A 1 84 ? 6.187 -12.123 -3.630 1.00 91.81 84 GLY A CA 1
ATOM 661 C C . GLY A 1 84 ? 5.011 -11.250 -4.089 1.00 91.81 84 GLY A C 1
ATOM 662 O O . GLY A 1 84 ? 4.317 -11.613 -5.035 1.00 91.81 84 GLY A O 1
ATOM 663 N N . LYS A 1 85 ? 4.757 -10.103 -3.441 1.00 93.19 85 LYS A N 1
ATOM 664 C CA . LYS A 1 85 ? 3.657 -9.186 -3.787 1.00 93.19 85 LYS A CA 1
ATOM 665 C C . LYS A 1 85 ? 4.152 -7.969 -4.567 1.00 93.19 85 LYS A C 1
ATOM 667 O O . LYS A 1 85 ? 5.247 -7.458 -4.317 1.00 93.19 85 LYS A O 1
ATOM 672 N N . TYR A 1 86 ? 3.317 -7.493 -5.486 1.00 92.62 86 TYR A N 1
ATOM 673 C CA . TYR A 1 86 ? 3.522 -6.254 -6.229 1.00 92.62 86 TYR A CA 1
ATOM 674 C C . TYR A 1 86 ? 2.196 -5.509 -6.413 1.00 92.62 86 TYR A C 1
ATOM 676 O O . TYR A 1 86 ? 1.123 -6.107 -6.329 1.00 92.62 86 TYR A O 1
ATOM 684 N N . ILE A 1 87 ? 2.282 -4.204 -6.656 1.00 91.06 87 ILE A N 1
ATOM 685 C CA 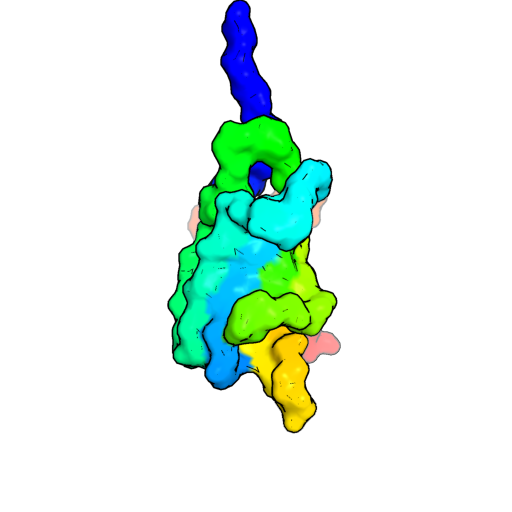. ILE A 1 87 ? 1.148 -3.330 -6.959 1.00 91.06 87 ILE A CA 1
ATOM 686 C C . ILE A 1 87 ? 1.485 -2.546 -8.227 1.00 91.06 87 ILE A C 1
ATOM 688 O O . ILE A 1 87 ? 2.598 -2.029 -8.357 1.00 91.06 87 ILE A O 1
ATOM 692 N N . LEU A 1 88 ? 0.543 -2.425 -9.161 1.00 86.94 88 LEU A N 1
ATOM 693 C CA . LEU A 1 88 ? 0.706 -1.495 -10.276 1.00 86.94 88 LEU A CA 1
ATOM 694 C C . LEU A 1 88 ? 0.440 -0.065 -9.780 1.00 86.94 88 LEU A C 1
ATOM 696 O O . LEU A 1 88 ? -0.543 0.152 -9.067 1.00 86.94 88 LEU A O 1
ATOM 700 N N . PRO A 1 89 ? 1.248 0.942 -10.163 1.00 85.94 89 PRO A N 1
ATOM 701 C CA . PRO A 1 89 ? 1.028 2.324 -9.737 1.00 85.94 89 PRO A CA 1
ATOM 702 C C . PRO A 1 89 ? -0.401 2.823 -9.997 1.00 85.94 89 PRO A C 1
ATOM 704 O O . PRO A 1 89 ? -0.984 3.498 -9.153 1.00 85.94 89 PRO A O 1
ATOM 707 N N . GLN A 1 90 ? -0.997 2.452 -11.133 1.00 79.56 90 GLN A N 1
ATOM 708 C CA . GLN A 1 90 ? -2.371 2.826 -11.475 1.00 79.56 90 GLN A CA 1
ATOM 709 C C . GLN A 1 90 ? -3.414 2.285 -10.480 1.00 79.56 90 GLN A C 1
ATOM 711 O O . GLN A 1 90 ? -4.324 3.025 -10.097 1.00 79.56 90 GLN A O 1
ATOM 716 N N . ASP A 1 91 ? -3.240 1.046 -10.012 1.00 85.75 91 ASP A N 1
ATOM 717 C CA . ASP A 1 91 ? -4.155 0.384 -9.076 1.00 85.75 91 ASP A CA 1
ATOM 718 C C . ASP A 1 91 ? -4.007 0.979 -7.678 1.00 85.75 91 ASP A C 1
ATOM 720 O O . ASP A 1 91 ? -4.997 1.316 -7.024 1.00 85.75 91 ASP A O 1
ATOM 724 N N . LEU A 1 92 ? -2.760 1.232 -7.261 1.00 89.12 92 LEU A N 1
ATOM 725 C CA . LEU A 1 92 ? -2.449 1.843 -5.971 1.00 89.12 92 LEU A CA 1
ATOM 726 C C . LEU A 1 92 ? -3.231 3.150 -5.747 1.00 89.12 92 LEU A C 1
ATOM 728 O O . LEU A 1 92 ? -3.742 3.406 -4.653 1.00 89.12 92 LEU A O 1
ATOM 732 N N . PHE A 1 93 ? -3.340 3.976 -6.789 1.00 86.31 93 PHE A N 1
ATOM 733 C CA . PHE A 1 93 ? -4.028 5.266 -6.726 1.00 86.31 93 PHE A CA 1
ATOM 734 C C . PHE A 1 93 ? -5.523 5.204 -7.053 1.00 86.31 93 PHE A C 1
ATOM 736 O O . PHE A 1 93 ? -6.215 6.225 -6.910 1.00 86.31 93 PHE A O 1
ATOM 743 N N . ALA A 1 94 ? -6.043 4.046 -7.460 1.00 85.31 94 ALA A N 1
ATOM 744 C CA . ALA A 1 94 ? -7.479 3.800 -7.549 1.00 85.31 94 ALA A CA 1
ATOM 745 C C . ALA A 1 94 ? -8.097 3.592 -6.153 1.00 85.31 94 ALA A C 1
ATOM 747 O O . ALA A 1 94 ? -9.215 4.045 -5.900 1.00 85.31 94 ALA A O 1
ATOM 748 N N . TRP A 1 95 ? -7.347 2.997 -5.224 1.00 88.56 95 TRP A N 1
ATOM 749 C CA . TRP A 1 95 ? -7.791 2.743 -3.851 1.00 88.56 95 TRP A CA 1
ATOM 750 C C . TRP A 1 95 ? -7.629 3.950 -2.921 1.00 88.56 95 TRP A C 1
ATOM 752 O O . TRP A 1 95 ? -6.771 4.810 -3.121 1.00 88.56 95 TRP A O 1
ATOM 762 N N . ALA A 1 96 ? -8.487 4.025 -1.901 1.00 89.50 96 ALA A N 1
ATOM 763 C CA . ALA A 1 96 ? -8.395 4.996 -0.812 1.00 89.50 96 ALA A CA 1
ATOM 764 C C . ALA A 1 96 ? -7.251 4.656 0.138 1.00 89.50 96 ALA A C 1
ATOM 766 O O . ALA A 1 96 ? -6.521 5.549 0.570 1.00 89.50 96 ALA A O 1
ATOM 767 N N . ALA A 1 97 ? -7.117 3.367 0.447 1.00 93.31 97 ALA A N 1
ATOM 768 C CA . ALA A 1 97 ? -6.072 2.847 1.302 1.00 93.31 97 ALA A CA 1
ATOM 769 C C . ALA A 1 97 ? -5.637 1.448 0.860 1.00 93.31 97 ALA A C 1
ATOM 771 O O . ALA A 1 97 ? -6.440 0.677 0.327 1.00 93.31 97 ALA A O 1
ATOM 772 N N . VAL A 1 98 ? -4.376 1.122 1.123 1.00 95.81 98 VAL A N 1
ATOM 773 C CA . VAL A 1 98 ? -3.823 -0.229 1.053 1.00 95.81 98 VAL A CA 1
ATOM 774 C C . VAL A 1 98 ? -3.181 -0.548 2.397 1.00 95.81 98 VAL A C 1
ATOM 776 O O . VAL A 1 98 ? -2.316 0.187 2.879 1.00 95.81 98 VAL A O 1
ATOM 779 N N . PHE A 1 99 ? -3.598 -1.658 2.989 1.00 97.38 99 PHE A N 1
ATOM 780 C CA . PHE A 1 99 ? -3.095 -2.165 4.254 1.00 97.38 99 PHE A CA 1
ATOM 781 C C . PHE A 1 99 ? -2.144 -3.324 3.975 1.00 97.38 99 PHE A C 1
ATOM 783 O O . PHE A 1 99 ? -2.524 -4.307 3.336 1.00 97.38 99 PHE A O 1
ATOM 790 N N . CYS A 1 100 ? -0.909 -3.202 4.450 1.00 97.31 100 CYS A N 1
ATOM 791 C CA . CYS A 1 100 ? 0.022 -4.319 4.529 1.00 97.31 100 CYS A CA 1
ATOM 792 C C . CYS A 1 100 ? -0.252 -5.039 5.848 1.00 97.31 100 CYS A C 1
ATOM 794 O O . CYS A 1 100 ? 0.002 -4.476 6.911 1.00 97.31 100 CYS A O 1
ATOM 796 N N . ASP A 1 101 ? -0.791 -6.249 5.773 1.00 96.75 101 ASP A N 1
ATOM 797 C CA . ASP A 1 101 ? -1.130 -7.092 6.921 1.00 96.75 101 ASP A CA 1
ATOM 798 C C . ASP A 1 101 ? -0.322 -8.397 6.849 1.00 96.75 101 ASP A C 1
ATOM 800 O O . ASP A 1 101 ? 0.328 -8.682 5.840 1.00 96.75 101 ASP A O 1
ATOM 804 N N . SER A 1 102 ? -0.317 -9.189 7.911 1.00 94.88 102 SER A N 1
ATOM 805 C CA . SER A 1 102 ? 0.340 -10.491 7.959 1.00 94.88 102 SER A CA 1
ATOM 806 C C . SER A 1 102 ? -0.667 -11.569 8.327 1.00 94.88 102 SER A C 1
ATOM 808 O O . SER A 1 102 ? -1.394 -11.440 9.309 1.00 94.88 102 SER A O 1
ATOM 810 N N . ASN A 1 103 ? -0.707 -12.658 7.561 1.00 93.94 103 ASN A N 1
ATOM 811 C CA . ASN A 1 103 ? -1.538 -13.802 7.926 1.00 93.94 103 ASN A CA 1
ATOM 812 C C . ASN A 1 103 ? -0.948 -14.562 9.134 1.00 93.94 103 ASN A C 1
ATOM 814 O O . ASN A 1 103 ? 0.143 -14.261 9.617 1.00 93.94 103 ASN A O 1
ATOM 818 N N . ARG A 1 104 ? -1.647 -15.605 9.600 1.00 92.88 104 ARG A N 1
ATOM 819 C CA . ARG A 1 104 ? -1.207 -16.430 10.746 1.00 92.88 104 ARG A CA 1
ATOM 820 C C . ARG A 1 104 ? 0.151 -17.114 10.541 1.00 92.88 104 ARG A C 1
ATOM 822 O O . ARG A 1 104 ? 0.772 -17.520 11.514 1.00 92.88 104 ARG A O 1
ATOM 829 N N . HIS A 1 105 ? 0.604 -17.239 9.295 1.00 92.31 105 HIS A N 1
ATOM 830 C CA . HIS A 1 105 ? 1.894 -17.822 8.929 1.00 92.31 105 HIS A CA 1
ATOM 831 C C . HIS A 1 105 ? 2.998 -16.763 8.763 1.00 92.31 105 HIS A C 1
ATOM 833 O O . HIS A 1 105 ? 4.088 -17.088 8.302 1.00 92.31 105 HIS A O 1
ATOM 839 N N . GLY A 1 106 ? 2.726 -15.496 9.094 1.00 88.44 106 GLY A N 1
ATOM 840 C CA . GLY A 1 106 ? 3.685 -14.397 8.968 1.00 88.44 106 GLY A CA 1
ATOM 841 C C . GLY A 1 106 ? 3.909 -13.916 7.532 1.00 88.44 106 GLY A C 1
ATOM 842 O O . GLY A 1 106 ? 4.812 -13.119 7.291 1.00 88.44 106 GLY A O 1
ATOM 843 N N . GLN A 1 107 ? 3.104 -14.368 6.567 1.00 93.38 107 GLN A N 1
ATOM 844 C CA . GLN A 1 107 ? 3.207 -13.905 5.184 1.00 93.38 107 GLN A CA 1
ATOM 845 C C . GLN A 1 107 ? 2.482 -12.575 5.018 1.00 93.38 107 GLN A C 1
ATOM 847 O O . GLN A 1 107 ? 1.342 -12.428 5.465 1.00 93.38 107 GLN A O 1
ATOM 852 N N . VAL A 1 108 ? 3.117 -11.637 4.315 1.00 96.00 108 VAL A N 1
ATOM 853 C CA . VAL A 1 108 ? 2.506 -10.344 4.003 1.00 96.00 108 VAL A CA 1
ATOM 854 C C . VAL A 1 108 ? 1.370 -10.520 2.997 1.00 96.00 108 VAL A C 1
ATOM 856 O O . VAL A 1 108 ? 1.535 -11.105 1.921 1.00 96.00 108 VAL A O 1
ATOM 859 N N . ILE A 1 109 ? 0.213 -9.969 3.341 1.00 96.12 109 ILE A N 1
ATOM 860 C CA . ILE A 1 109 ? -0.963 -9.852 2.486 1.00 96.12 109 ILE A CA 1
ATOM 861 C C . ILE A 1 109 ? -1.316 -8.372 2.313 1.00 96.12 109 ILE A C 1
ATOM 863 O O . ILE A 1 109 ? -1.035 -7.545 3.179 1.00 96.12 109 ILE A O 1
ATOM 867 N N . LEU A 1 110 ? -1.928 -8.037 1.180 1.00 95.81 110 LEU A N 1
ATOM 868 C CA . LEU A 1 110 ? -2.387 -6.682 0.886 1.00 95.81 110 LEU A CA 1
ATOM 869 C C . LEU A 1 110 ? -3.912 -6.660 0.922 1.00 95.81 110 LEU A C 1
ATOM 871 O O . LEU A 1 110 ? -4.553 -7.454 0.235 1.00 95.81 110 LEU A O 1
ATOM 875 N N . GLN A 1 111 ? -4.481 -5.753 1.707 1.00 95.19 111 GLN A N 1
ATOM 876 C CA . GLN A 1 111 ? -5.914 -5.465 1.719 1.00 95.19 111 GLN A CA 1
ATOM 877 C C . GLN A 1 111 ? -6.147 -4.052 1.191 1.00 95.19 111 GLN A C 1
ATOM 879 O O . GLN A 1 111 ? -5.324 -3.167 1.405 1.00 95.19 111 GLN A O 1
ATOM 884 N N . THR A 1 112 ? -7.265 -3.819 0.512 1.00 93.69 112 THR A N 1
ATOM 885 C CA . THR A 1 112 ? -7.531 -2.542 -0.166 1.00 93.69 112 THR A CA 1
ATOM 886 C C . THR A 1 112 ? -8.875 -1.969 0.251 1.00 93.69 112 THR A C 1
ATOM 888 O O . THR A 1 112 ? -9.859 -2.701 0.332 1.00 93.69 112 THR A O 1
ATOM 891 N N . GLN A 1 113 ? -8.939 -0.655 0.437 1.00 90.06 113 GLN A N 1
ATOM 892 C CA . GLN A 1 113 ? -10.178 0.084 0.658 1.00 90.06 113 GLN A CA 1
ATOM 893 C C . GLN A 1 113 ? -10.504 0.933 -0.571 1.00 90.06 113 GLN A C 1
ATOM 895 O O . GLN A 1 113 ? -9.651 1.658 -1.082 1.00 90.06 113 GLN A O 1
ATOM 900 N N . VAL A 1 114 ? -11.748 0.873 -1.044 1.00 84.38 114 VAL A N 1
ATOM 901 C CA . VAL A 1 114 ? -12.220 1.686 -2.175 1.00 84.38 114 VAL A CA 1
ATOM 902 C C . VAL A 1 114 ? -12.436 3.145 -1.768 1.00 84.38 114 VAL A C 1
ATOM 904 O O . VAL A 1 114 ? -12.736 3.446 -0.615 1.00 84.38 114 VAL A O 1
ATOM 907 N N . LYS A 1 115 ? -12.286 4.071 -2.720 1.00 74.62 115 LYS A N 1
ATOM 908 C CA . LYS A 1 115 ? -12.624 5.487 -2.509 1.00 74.62 115 LYS A CA 1
ATOM 909 C C . LYS A 1 115 ? -14.135 5.654 -2.407 1.00 74.62 115 LYS A C 1
ATOM 911 O O . LYS A 1 115 ? -14.850 5.301 -3.340 1.00 74.62 115 LYS A O 1
ATOM 916 N N . ASP A 1 116 ? -14.592 6.281 -1.322 1.00 64.06 116 ASP A N 1
ATOM 917 C CA . ASP A 1 116 ? -16.002 6.645 -1.092 1.00 64.06 116 ASP A CA 1
ATOM 918 C C . ASP A 1 116 ? -16.619 7.467 -2.238 1.00 64.06 116 ASP A C 1
ATOM 920 O O . ASP A 1 116 ? -17.834 7.482 -2.401 1.00 64.06 116 ASP A O 1
ATOM 924 N N . VAL A 1 117 ? -15.798 8.104 -3.081 1.00 55.31 117 VAL A N 1
ATOM 925 C CA . VAL A 1 117 ? -16.238 8.891 -4.246 1.00 55.31 117 VAL A CA 1
ATOM 926 C C . VAL A 1 117 ? -17.052 8.054 -5.246 1.00 55.31 117 VAL A C 1
ATOM 928 O O . VAL A 1 117 ? -17.923 8.597 -5.919 1.00 55.31 117 VAL A O 1
ATOM 931 N N . LEU A 1 118 ? -16.843 6.731 -5.312 1.00 53.28 118 LEU A N 1
ATOM 932 C CA . LEU A 1 118 ? -17.685 5.838 -6.126 1.00 53.28 118 LEU A CA 1
ATOM 933 C C . LEU A 1 118 ? -19.125 5.729 -5.594 1.00 53.28 118 LEU A C 1
ATOM 935 O O . LEU A 1 118 ? -20.037 5.420 -6.355 1.00 53.28 118 LEU A O 1
ATOM 939 N N . PHE A 1 119 ? -19.344 6.033 -4.314 1.00 50.03 119 PHE A N 1
ATOM 940 C CA . PHE A 1 119 ? -20.659 6.049 -3.679 1.00 50.03 119 PHE A CA 1
ATOM 941 C C . PHE A 1 119 ? -21.205 7.456 -3.467 1.00 50.03 119 PHE A C 1
ATOM 943 O O . PHE A 1 119 ? -22.356 7.578 -3.076 1.00 50.03 119 PHE A O 1
ATOM 950 N N . GLU A 1 120 ? -20.453 8.526 -3.727 1.00 56.94 120 GLU A N 1
ATOM 951 C CA . GLU A 1 120 ? -20.978 9.886 -3.571 1.00 56.94 120 GLU A CA 1
ATOM 952 C C . GLU A 1 120 ? -22.222 10.156 -4.430 1.00 56.94 120 GLU A C 1
ATOM 954 O O . GLU A 1 120 ? -23.194 10.668 -3.877 1.00 56.94 120 GLU A O 1
ATOM 959 N N . PRO A 1 121 ? -22.265 9.811 -5.734 1.00 58.66 121 PRO A N 1
ATOM 960 C CA . PRO A 1 121 ? -23.484 9.961 -6.529 1.00 58.66 121 PRO A CA 1
ATOM 961 C C . PRO A 1 121 ? -24.639 9.112 -5.986 1.00 58.66 121 PRO A C 1
ATOM 963 O O . PRO A 1 121 ? -25.775 9.576 -5.937 1.00 58.66 121 PRO A O 1
ATOM 966 N N . VAL A 1 122 ? -24.343 7.892 -5.524 1.00 59.16 122 VAL A N 1
ATOM 967 C CA . VAL A 1 122 ? -25.335 6.954 -4.973 1.00 59.16 122 VAL A CA 1
ATOM 968 C C . VAL A 1 122 ? -25.897 7.466 -3.645 1.00 59.16 122 VAL A C 1
ATOM 970 O O . VAL A 1 122 ? -27.110 7.539 -3.500 1.00 59.16 122 VAL A O 1
ATOM 973 N N . ARG A 1 123 ? -25.047 7.913 -2.713 1.00 59.19 123 ARG A N 1
ATOM 974 C CA . ARG A 1 123 ? -25.438 8.528 -1.433 1.00 59.19 123 ARG A CA 1
ATOM 975 C C . ARG A 1 123 ? -26.205 9.830 -1.654 1.00 59.19 123 ARG A C 1
ATOM 977 O O . ARG A 1 123 ? -27.282 9.996 -1.098 1.00 59.19 123 ARG A O 1
ATOM 984 N N . LYS A 1 124 ? -25.711 10.715 -2.534 1.00 64.31 124 LYS A N 1
ATOM 985 C CA . LYS A 1 124 ? -26.415 11.955 -2.913 1.00 64.31 124 LYS A CA 1
ATOM 986 C C . LYS A 1 124 ? -27.801 11.662 -3.476 1.00 64.31 124 LYS A C 1
ATOM 988 O O . LYS A 1 124 ? -28.714 12.421 -3.205 1.00 64.31 124 LYS A O 1
ATOM 993 N N . THR A 1 125 ? -27.964 10.574 -4.222 1.00 61.81 125 THR A N 1
ATOM 994 C CA . THR A 1 125 ? -29.269 10.143 -4.744 1.00 61.81 125 THR A CA 1
ATOM 995 C C . THR A 1 125 ? -30.145 9.515 -3.652 1.00 61.81 125 THR A C 1
ATOM 997 O O . THR A 1 125 ? -31.333 9.802 -3.594 1.00 61.81 125 THR A O 1
ATOM 1000 N N . GLN A 1 126 ? -29.578 8.694 -2.762 1.00 62.31 126 GLN A N 1
ATOM 1001 C CA . GLN A 1 126 ? -30.301 8.013 -1.678 1.00 62.31 126 GLN A CA 1
ATOM 1002 C C . GLN A 1 126 ? -30.849 8.963 -0.606 1.00 62.31 126 GLN A C 1
ATOM 1004 O O . GLN A 1 126 ? -31.941 8.721 -0.090 1.00 62.31 126 GLN A O 1
ATOM 1009 N N . ASP A 1 127 ? -30.108 10.028 -0.297 1.00 65.81 127 ASP A N 1
ATOM 1010 C CA . ASP A 1 127 ? -30.478 11.043 0.695 1.00 65.81 127 ASP A CA 1
ATOM 1011 C C . ASP A 1 127 ? -31.097 12.310 0.067 1.00 65.81 127 ASP A C 1
ATOM 1013 O O . ASP A 1 127 ? -31.464 13.243 0.786 1.00 65.81 127 ASP A O 1
ATOM 1017 N N . ALA A 1 128 ? -31.226 12.377 -1.265 1.00 71.19 128 ALA A N 1
ATOM 1018 C CA . ALA A 1 128 ? -31.873 13.505 -1.931 1.00 71.19 128 ALA A CA 1
ATOM 1019 C C . ALA A 1 128 ? -33.394 13.459 -1.775 1.00 71.19 128 ALA A C 1
ATOM 1021 O O . ALA A 1 128 ? -34.039 12.439 -2.000 1.00 71.19 128 ALA A O 1
ATOM 1022 N N . MET A 1 129 ? -33.956 14.626 -1.463 1.00 79.88 129 MET A N 1
ATOM 1023 C CA . MET A 1 129 ? -35.400 14.858 -1.373 1.00 79.88 129 MET A CA 1
ATOM 1024 C C . MET A 1 129 ? -35.940 15.661 -2.561 1.00 79.88 129 MET A C 1
ATOM 1026 O O . MET A 1 129 ? -37.146 15.835 -2.668 1.00 79.88 129 MET A O 1
ATOM 1030 N N . PHE A 1 130 ? -35.073 16.168 -3.444 1.00 82.69 130 PHE A N 1
ATOM 1031 C CA . PHE A 1 130 ? -35.448 17.001 -4.588 1.00 82.69 130 PHE A CA 1
ATOM 1032 C C . PHE A 1 130 ? -34.738 16.515 -5.847 1.00 82.69 130 PHE A C 1
ATOM 1034 O O . PHE A 1 130 ? -33.541 16.224 -5.808 1.00 82.69 130 PHE A O 1
ATOM 1041 N N . PHE A 1 131 ? -35.470 16.447 -6.956 1.00 85.50 131 PHE A N 1
ATOM 1042 C CA . PHE A 1 131 ? -34.964 15.977 -8.242 1.00 85.50 131 PHE A CA 1
ATOM 1043 C C . PHE A 1 131 ? -35.441 16.864 -9.383 1.00 85.50 131 PHE A C 1
ATOM 1045 O O . PHE A 1 131 ? -36.532 17.427 -9.329 1.00 85.50 131 PHE A O 1
ATOM 1052 N N . ILE A 1 132 ? -34.651 16.942 -10.448 1.00 88.31 132 ILE A N 1
ATOM 1053 C CA . ILE A 1 132 ? -35.042 17.588 -11.702 1.00 88.31 132 ILE A CA 1
ATOM 1054 C C . ILE A 1 132 ? -34.948 16.587 -12.851 1.00 88.31 132 ILE A C 1
ATOM 1056 O O . ILE A 1 132 ? -34.028 15.764 -12.892 1.00 88.31 132 ILE A O 1
ATOM 1060 N N . ASN A 1 133 ? -35.905 16.655 -13.776 1.00 87.12 133 ASN A N 1
ATOM 1061 C CA . ASN A 1 133 ? -35.870 15.881 -15.009 1.00 87.12 133 ASN A CA 1
ATOM 1062 C C . ASN A 1 133 ? -35.019 16.625 -16.046 1.00 87.12 133 ASN A C 1
ATOM 1064 O O . ASN A 1 133 ? -35.285 17.785 -16.368 1.00 87.12 133 ASN A O 1
ATOM 1068 N N . THR A 1 134 ? -33.965 15.984 -16.538 1.00 82.38 134 THR A N 1
ATOM 1069 C CA . THR A 1 134 ? -33.119 16.531 -17.596 1.00 82.38 134 THR A CA 1
ATOM 1070 C C . THR A 1 134 ? -33.746 16.283 -18.972 1.00 82.38 134 THR A C 1
ATOM 1072 O O . THR A 1 134 ? -34.452 15.299 -19.151 1.00 82.38 134 THR A O 1
ATOM 1075 N N . PRO A 1 135 ? -33.450 17.100 -20.003 1.00 83.38 135 PRO A N 1
ATOM 1076 C CA . PRO A 1 135 ? -34.073 16.968 -21.332 1.00 83.38 135 PRO A CA 1
ATOM 1077 C C . PRO A 1 135 ? -33.900 15.603 -22.026 1.00 83.38 135 PRO A C 1
ATOM 1079 O O . PRO A 1 135 ? -34.606 15.300 -22.979 1.00 83.38 135 PRO A O 1
ATOM 1082 N N . ASN A 1 136 ? -32.959 14.779 -21.562 1.00 82.69 136 ASN A N 1
ATOM 1083 C CA . ASN A 1 136 ? -32.738 13.401 -22.009 1.00 82.69 136 ASN A CA 1
ATOM 1084 C C . ASN A 1 136 ? -33.535 12.351 -21.199 1.00 82.69 136 ASN A C 1
ATOM 1086 O O . ASN A 1 136 ? -33.259 11.161 -21.322 1.00 82.69 136 ASN A O 1
ATOM 1090 N N . GLY A 1 137 ? -34.488 12.771 -20.362 1.00 80.56 137 GLY A N 1
ATOM 1091 C CA . GLY A 1 137 ? -35.380 11.901 -19.593 1.00 80.56 137 GLY A CA 1
ATOM 1092 C C . GLY A 1 137 ? -34.780 11.301 -18.317 1.00 80.56 137 GLY A C 1
ATOM 1093 O O . GLY A 1 137 ? -35.412 10.440 -17.707 1.00 80.56 137 GLY A O 1
ATOM 1094 N N . MET A 1 138 ? -33.583 11.723 -17.894 1.00 79.81 138 MET A N 1
ATOM 1095 C CA . MET A 1 138 ? -32.980 11.278 -16.631 1.00 79.81 138 MET A CA 1
ATOM 1096 C C . MET A 1 138 ? -33.420 12.148 -15.449 1.00 79.81 138 MET A C 1
ATOM 1098 O O . MET A 1 138 ? -33.581 13.358 -15.565 1.00 79.81 138 MET A O 1
ATOM 1102 N N . TRP A 1 139 ? -33.574 11.536 -14.276 1.00 80.06 139 TRP A N 1
ATOM 1103 C CA . TRP A 1 139 ? -33.809 12.255 -13.025 1.00 80.06 139 TRP A CA 1
ATOM 1104 C C . TRP A 1 139 ? -32.497 12.411 -12.266 1.00 80.06 139 TRP A C 1
ATOM 1106 O O . TRP A 1 139 ? -31.808 11.425 -12.010 1.00 80.06 139 TRP A O 1
ATOM 1116 N N . MET A 1 140 ? -32.153 13.643 -11.895 1.00 81.56 140 MET A N 1
ATOM 1117 C CA . MET A 1 140 ? -30.937 13.936 -11.135 1.00 81.56 140 MET A CA 1
ATOM 1118 C C . MET A 1 140 ? -31.268 14.635 -9.814 1.00 81.56 140 MET A C 1
ATOM 1120 O O . MET A 1 140 ? -32.136 15.513 -9.809 1.00 81.56 140 MET A O 1
ATOM 1124 N N . PRO A 1 141 ? -30.581 14.295 -8.707 1.00 81.31 141 PRO A N 1
ATOM 1125 C CA . PRO A 1 141 ? -30.771 14.971 -7.430 1.00 81.31 141 PRO A CA 1
ATOM 1126 C C . PRO A 1 141 ? -30.359 16.445 -7.530 1.00 81.31 141 PRO A C 1
ATOM 1128 O O . PRO A 1 141 ? -29.356 16.781 -8.166 1.00 81.31 141 PRO A O 1
ATOM 1131 N N . CYS A 1 142 ? -31.122 17.331 -6.894 1.00 81.06 142 CYS A N 1
ATOM 1132 C CA . CYS A 1 142 ? -30.908 18.774 -6.948 1.00 81.06 142 CYS A CA 1
ATOM 1133 C C . CYS A 1 142 ? -31.217 19.469 -5.613 1.00 81.06 142 CYS A C 1
ATOM 1135 O O . CYS A 1 142 ? -31.641 18.848 -4.640 1.00 81.06 142 CYS A O 1
ATOM 1137 N N . GLY A 1 143 ? -30.979 20.782 -5.551 1.00 80.12 143 GLY A N 1
ATOM 1138 C CA . GLY A 1 143 ? -31.368 21.603 -4.402 1.00 80.12 143 GLY A CA 1
ATOM 1139 C C . GLY A 1 143 ? -32.837 22.056 -4.472 1.00 80.12 143 GLY A C 1
ATOM 1140 O O . GLY A 1 143 ? -33.392 22.150 -5.566 1.00 80.12 143 GLY A O 1
ATOM 1141 N N . PRO A 1 144 ? -33.456 22.436 -3.336 1.00 79.31 144 PRO A N 1
ATOM 1142 C CA . PRO A 1 144 ? -34.868 22.842 -3.269 1.00 79.31 144 PRO A CA 1
ATOM 1143 C C . PRO A 1 144 ? -35.190 24.145 -4.014 1.00 79.31 144 PRO A C 1
ATOM 1145 O O . PRO A 1 144 ? -36.342 24.412 -4.328 1.00 79.31 144 PRO A O 1
ATOM 1148 N N . LYS A 1 145 ? -34.180 24.985 -4.271 1.00 82.38 145 LYS A N 1
ATOM 1149 C CA . LYS A 1 145 ? -34.340 26.302 -4.913 1.00 82.38 145 LYS A CA 1
ATOM 1150 C C . LYS A 1 145 ? -34.144 26.267 -6.432 1.00 82.38 145 LYS A C 1
ATOM 1152 O O . LYS A 1 145 ? -34.161 27.316 -7.069 1.00 82.38 145 LYS A O 1
ATOM 1157 N N . GLN A 1 146 ? -33.898 25.094 -7.011 1.00 83.31 146 GLN A N 1
ATOM 1158 C CA . GLN A 1 146 ? -33.686 24.962 -8.447 1.00 83.31 146 GLN A CA 1
ATOM 1159 C C . GLN A 1 146 ? -35.035 24.962 -9.180 1.00 83.31 146 GLN A C 1
ATOM 1161 O O . GLN A 1 146 ? -35.966 24.269 -8.779 1.00 83.31 146 GLN A O 1
ATOM 1166 N N . SER A 1 147 ? -35.153 25.751 -10.251 1.00 78.88 147 SER A N 1
ATOM 1167 C CA . SER A 1 147 ? -36.381 25.804 -11.055 1.00 78.88 147 SER A CA 1
ATOM 1168 C C . SER A 1 147 ? -36.676 24.432 -11.668 1.00 78.88 147 SER A C 1
ATOM 1170 O O . SER A 1 147 ? -35.782 23.826 -12.257 1.00 78.88 147 SER A O 1
ATOM 1172 N N . GLY A 1 148 ? -37.905 23.935 -11.507 1.00 82.56 148 GLY A N 1
ATOM 1173 C CA . GLY A 1 148 ? -38.302 22.589 -11.940 1.00 82.56 148 GLY A CA 1
ATOM 1174 C C . GLY A 1 148 ? -37.939 21.462 -10.965 1.00 82.56 148 GLY A C 1
ATOM 1175 O O . GLY A 1 148 ? -38.116 20.295 -11.310 1.00 82.56 148 GLY A O 1
ATOM 1176 N N . ALA A 1 149 ? -37.445 21.783 -9.763 1.00 85.44 149 ALA A N 1
ATOM 1177 C CA . ALA A 1 149 ? -37.220 20.794 -8.715 1.00 85.44 149 ALA A CA 1
ATOM 1178 C C . ALA A 1 149 ? -38.548 20.207 -8.213 1.00 85.44 149 ALA A C 1
ATOM 1180 O O . ALA A 1 149 ? -39.448 20.928 -7.782 1.00 85.44 149 ALA A O 1
ATOM 1181 N N . VAL A 1 150 ? -38.639 18.882 -8.228 1.00 84.88 150 VAL A N 1
ATOM 1182 C CA . VAL A 1 150 ? -39.748 18.100 -7.684 1.00 84.88 150 VAL A CA 1
ATOM 1183 C C . VAL A 1 150 ? -39.300 17.493 -6.364 1.00 84.88 150 VAL A C 1
ATOM 1185 O O . VAL A 1 150 ? -38.277 16.808 -6.312 1.00 84.88 150 VAL A O 1
ATOM 1188 N N . GLN A 1 151 ? -40.057 17.742 -5.297 1.00 83.94 151 GLN A N 1
ATOM 1189 C CA . GLN A 1 151 ? -39.801 17.136 -3.996 1.00 83.94 151 GLN A CA 1
ATOM 1190 C C . GLN A 1 151 ? -40.402 15.729 -3.937 1.00 83.94 151 GLN A C 1
ATOM 1192 O O . GLN A 1 151 ? -41.591 15.555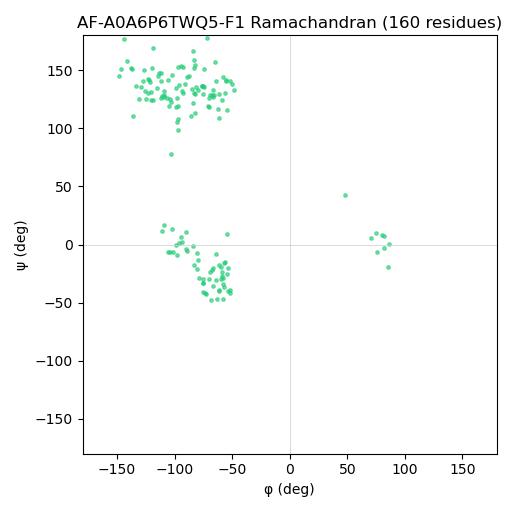 -4.200 1.00 83.94 151 GLN A O 1
ATOM 1197 N N . ILE A 1 152 ? -39.608 14.742 -3.532 1.00 79.69 152 ILE A N 1
ATOM 1198 C CA . ILE A 1 152 ? -40.104 13.422 -3.141 1.00 79.69 152 ILE A CA 1
ATOM 1199 C C . ILE A 1 152 ? -40.186 13.359 -1.615 1.00 79.69 152 ILE A C 1
ATOM 1201 O O . ILE A 1 152 ? -39.286 13.810 -0.911 1.00 79.69 152 ILE A O 1
ATOM 1205 N N . THR A 1 153 ? -41.294 12.847 -1.082 1.00 69.00 153 THR A N 1
ATOM 1206 C CA . THR A 1 153 ? -41.537 12.771 0.370 1.00 69.00 153 THR A CA 1
ATOM 1207 C C . THR A 1 153 ? -40.891 11.556 1.029 1.00 69.00 153 THR A C 1
ATOM 1209 O O . THR A 1 153 ? -40.717 11.560 2.245 1.00 69.00 153 THR A O 1
ATOM 1212 N N . MET A 1 154 ? -40.506 10.541 0.251 1.00 64.81 154 MET A N 1
ATOM 1213 C CA . MET A 1 154 ? -39.785 9.361 0.732 1.00 64.81 154 MET A CA 1
ATOM 1214 C C . MET A 1 154 ? -38.355 9.371 0.178 1.00 64.81 154 MET A C 1
ATOM 1216 O O . MET A 1 154 ? -38.194 9.463 -1.042 1.00 64.81 154 MET A O 1
ATOM 1220 N N . PRO A 1 155 ? -37.323 9.265 1.033 1.00 62.69 155 PRO A N 1
ATOM 1221 C CA . PRO A 1 155 ? -35.950 9.070 0.586 1.00 62.69 155 PRO A CA 1
ATOM 1222 C C . PRO A 1 155 ? -35.833 7.835 -0.318 1.00 62.69 155 PRO A C 1
ATOM 1224 O O . PRO A 1 155 ? -36.432 6.795 -0.041 1.00 62.69 155 PRO A O 1
ATOM 1227 N N . VAL A 1 156 ? -35.019 7.908 -1.376 1.00 60.25 156 VAL A N 1
ATOM 1228 C CA . VAL A 1 156 ? -34.862 6.805 -2.349 1.00 60.25 156 VAL A CA 1
ATOM 1229 C C . VAL A 1 156 ? -34.390 5.506 -1.679 1.00 60.25 156 VAL A C 1
ATOM 1231 O O . VAL A 1 156 ? -34.743 4.416 -2.126 1.00 60.25 156 VAL A O 1
ATOM 1234 N N . LYS A 1 157 ? -33.646 5.593 -0.569 1.00 59.75 157 LYS A N 1
ATOM 1235 C CA . LYS A 1 157 ? -33.244 4.415 0.222 1.00 59.75 157 LYS A CA 1
ATOM 1236 C C . LYS A 1 157 ? -34.429 3.586 0.737 1.00 59.75 157 LYS A C 1
ATOM 1238 O O . LYS A 1 157 ? -34.326 2.366 0.751 1.00 59.75 157 LYS A O 1
ATOM 1243 N N . ASP A 1 158 ? -35.551 4.220 1.075 1.00 58.88 158 ASP A N 1
ATOM 1244 C CA . ASP A 1 158 ? -36.749 3.528 1.570 1.00 58.88 158 ASP A CA 1
ATOM 1245 C C . ASP A 1 158 ? -37.580 2.925 0.421 1.00 58.88 158 ASP A C 1
ATOM 1247 O O . ASP A 1 158 ? -38.339 1.981 0.630 1.00 58.88 158 ASP A O 1
ATOM 1251 N N . LEU A 1 159 ? -37.408 3.432 -0.807 1.00 59.66 159 LEU A N 1
ATOM 1252 C CA . LEU A 1 159 ? -37.982 2.853 -2.027 1.00 59.66 159 LEU A CA 1
ATOM 1253 C C . LEU A 1 159 ? -37.251 1.585 -2.486 1.00 59.66 159 LEU A C 1
ATOM 1255 O O . LEU A 1 159 ? -37.887 0.697 -3.040 1.00 59.66 159 LEU A O 1
ATOM 1259 N N . LEU A 1 160 ? -35.935 1.498 -2.271 1.00 54.78 160 LEU A N 1
ATOM 1260 C CA . LEU A 1 160 ? -35.103 0.361 -2.697 1.00 54.78 160 LEU A CA 1
ATOM 1261 C C . LEU A 1 160 ? -35.173 -0.856 -1.756 1.00 54.78 160 LEU A C 1
ATOM 1263 O O . LEU A 1 160 ? -34.603 -1.897 -2.067 1.00 54.78 160 LEU A O 1
ATOM 1267 N N . LEU A 1 161 ? -35.827 -0.717 -0.601 1.00 53.53 161 LEU A N 1
ATOM 1268 C CA . LEU A 1 161 ? -35.988 -1.765 0.415 1.00 53.53 161 LEU A CA 1
ATOM 1269 C C . LEU A 1 161 ? -37.384 -2.426 0.387 1.00 53.53 161 LEU A C 1
ATOM 1271 O O . LEU A 1 161 ? -37.745 -3.128 1.331 1.00 53.53 161 LEU A O 1
ATOM 1275 N N . ARG A 1 162 ? -38.167 -2.195 -0.672 1.00 48.34 162 ARG A N 1
ATOM 1276 C CA . ARG A 1 162 ? -39.446 -2.863 -0.964 1.00 48.34 162 ARG A CA 1
ATOM 1277 C C . ARG A 1 162 ? -39.299 -3.779 -2.169 1.00 48.34 162 ARG A C 1
ATOM 1279 O O . ARG A 1 162 ? -39.973 -4.829 -2.157 1.00 48.34 162 ARG A O 1
#

Mean predicted aligned error: 14.03 Å

pLDDT: mean 77.5, std 18.01, range [31.44, 98.0]

Solvent-accessible surface area (backbone atoms only — not comparable to full-atom values): 9520 Å² total; per-residue (Å²): 137,81,75,85,80,74,56,77,66,71,67,73,40,71,82,36,53,21,35,43,32,25,68,27,92,45,44,36,34,43,34,32,38,42,75,96,50,61,98,85,55,58,83,43,77,47,78,35,50,51,73,33,69,48,81,45,47,46,69,74,73,61,62,94,55,90,68,61,74,89,48,36,40,33,36,38,19,46,72,85,40,78,60,89,46,71,42,47,65,73,58,55,48,61,22,40,29,38,37,38,34,54,50,101,85,70,46,74,43,80,46,77,38,74,44,66,72,81,42,45,67,54,50,50,44,31,72,29,45,19,30,31,76,43,100,87,75,47,78,43,65,50,58,88,86,45,89,75,46,44,76,48,94,64,43,46,57,69,64,76,76,111

Foldseek 3Di:
DDDPDDDPVLVVQAFQKAKEFEQAQFWKKFFKDFPVDDPVDTQAIDIAHHGDMDMDGLVNPDDPPSRDLVRIWGFIATNNHTLPDIDRSVRRSQFRYWYFHADPVRRTDIDTHGDCVVCPQVVLQQAAQWWAQDPVRDIGGDDPPDPRIDGDPDGVVVVVVD